Protein AF-A0A379B848-F1 (afdb_monomer_lite)

Radius of gyration: 15.5 Å; chains: 1; bounding box: 37×30×38 Å

Sequence (93 aa):
MVGKSTYMQQTALITLMAYIDSFVPTESTIINPIDPIFTRTGASDDLVSGRSTFMVEMTGMATILHQATEHSLVLIDEIGRGTSTYDGLALAY

Secondary structure (DSSP, 8-state):
--SHHHHHHHHHHHHHHHHTTPPPSSSS--------EEEEE-----TTSSS-HHHHHHHHHHHHHHH--TT-EEEEE-TTTTS-HHHHHHHH-

Foldseek 3Di:
DPCLLVVLVLVVVQVVCVVVVHDRPDPDDDDDQADEEADDDDDPDPVPPPDQPLVVLVVSVVVCVVPDDPRHHYYYDQAPPRHDPVVRVVVVD

Structure (mmCIF, N/CA/C/O backbone):
data_AF-A0A379B848-F1
#
_entry.id   AF-A0A379B848-F1
#
loop_
_atom_site.group_PDB
_atom_site.id
_atom_site.type_symbol
_atom_site.label_atom_id
_atom_site.label_alt_id
_atom_site.label_comp_id
_atom_site.label_asym_id
_atom_site.label_entity_id
_atom_site.label_seq_id
_atom_site.pdbx_PDB_ins_code
_atom_site.Cartn_x
_atom_site.Cartn_y
_atom_site.Cartn_z
_atom_site.occupancy
_atom_site.B_iso_or_equiv
_atom_site.auth_seq_id
_atom_site.auth_comp_id
_atom_site.auth_asym_id
_atom_site.auth_atom_id
_atom_site.pdbx_PDB_model_num
ATOM 1 N N . MET A 1 1 ? -11.525 1.351 -16.408 1.00 55.22 1 MET A N 1
ATOM 2 C CA . MET A 1 1 ? -12.002 2.018 -15.177 1.00 55.22 1 MET A CA 1
ATOM 3 C C . MET A 1 1 ? -12.942 1.054 -14.452 1.00 55.22 1 MET A C 1
ATOM 5 O O . MET A 1 1 ? -14.137 1.083 -14.685 1.00 55.22 1 MET A O 1
ATOM 9 N N . VAL A 1 2 ? -12.378 0.109 -13.687 1.00 70.06 2 VAL A N 1
ATOM 10 C CA . VAL A 1 2 ? -13.095 -1.032 -13.055 1.00 70.06 2 VAL A CA 1
ATOM 11 C C . VAL A 1 2 ? -13.041 -0.938 -11.513 1.00 70.06 2 VAL A C 1
ATOM 13 O O . VAL A 1 2 ? -13.227 -1.909 -10.802 1.00 70.06 2 VAL A O 1
ATOM 16 N N . GLY A 1 3 ? -12.766 0.243 -10.949 1.00 86.62 3 GLY A N 1
ATOM 17 C CA . GLY A 1 3 ? -12.817 0.464 -9.494 1.00 86.62 3 GLY A CA 1
ATOM 18 C C . GLY A 1 3 ? -11.708 -0.201 -8.663 1.00 86.62 3 GLY A C 1
ATOM 19 O O . GLY A 1 3 ? -11.668 0.020 -7.460 1.00 86.62 3 GLY A O 1
ATOM 20 N N . LYS A 1 4 ? -10.775 -0.952 -9.268 1.00 89.31 4 LYS A N 1
ATOM 21 C CA . LYS A 1 4 ? -9.648 -1.608 -8.574 1.00 89.31 4 LYS A CA 1
ATOM 22 C C . LYS A 1 4 ? -8.872 -0.647 -7.664 1.00 89.31 4 LYS A C 1
ATOM 24 O O . LYS A 1 4 ? -8.768 -0.890 -6.466 1.00 89.31 4 LYS A O 1
ATOM 29 N N . SER A 1 5 ? -8.378 0.462 -8.213 1.00 87.00 5 SER A N 1
ATOM 30 C CA . SER A 1 5 ? -7.595 1.435 -7.443 1.00 87.00 5 SER A CA 1
ATOM 31 C C . SER A 1 5 ? -8.445 2.120 -6.366 1.00 87.00 5 SER A C 1
ATOM 33 O O . SER A 1 5 ? -7.961 2.355 -5.264 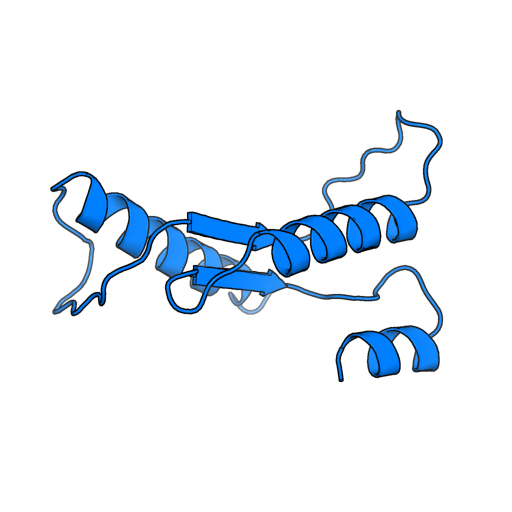1.00 87.00 5 SER A O 1
ATOM 35 N N . THR A 1 6 ? -9.733 2.363 -6.640 1.00 91.44 6 THR A N 1
ATOM 36 C CA . THR A 1 6 ? -10.693 2.876 -5.648 1.00 91.44 6 THR A CA 1
ATOM 37 C C . THR A 1 6 ? -10.859 1.908 -4.482 1.00 91.44 6 THR A C 1
ATOM 39 O O . THR A 1 6 ? -10.830 2.332 -3.333 1.00 91.44 6 THR A O 1
ATOM 42 N N . TYR A 1 7 ? -10.974 0.610 -4.759 1.00 92.38 7 TYR A N 1
ATOM 43 C CA . TYR A 1 7 ? -11.099 -0.418 -3.731 1.00 92.38 7 TYR A CA 1
ATOM 44 C C . TYR A 1 7 ? -9.840 -0.500 -2.860 1.00 92.38 7 TYR A C 1
ATOM 46 O O . TYR A 1 7 ? -9.933 -0.506 -1.637 1.00 92.38 7 TYR A O 1
ATOM 54 N N . MET A 1 8 ? -8.653 -0.463 -3.474 1.00 92.81 8 MET A N 1
ATOM 55 C CA . MET A 1 8 ? -7.386 -0.432 -2.734 1.00 92.81 8 MET A CA 1
ATOM 56 C C . MET A 1 8 ? -7.277 0.804 -1.830 1.00 92.81 8 MET A C 1
ATOM 58 O O . MET A 1 8 ? -6.921 0.687 -0.659 1.00 92.81 8 MET A O 1
ATOM 62 N N . GLN A 1 9 ? -7.620 1.986 -2.351 1.00 92.19 9 GLN A N 1
ATOM 63 C CA . GLN A 1 9 ? -7.628 3.225 -1.568 1.00 92.19 9 GLN A CA 1
ATOM 64 C C . GLN A 1 9 ? -8.645 3.171 -0.426 1.00 92.19 9 GLN A C 1
ATOM 66 O O . GLN A 1 9 ? -8.338 3.603 0.682 1.00 92.19 9 GLN A O 1
ATOM 71 N N . GLN A 1 10 ? -9.827 2.603 -0.666 1.00 95.06 10 GLN A N 1
ATOM 72 C CA . GLN A 1 10 ? -10.835 2.400 0.369 1.00 95.06 10 GLN A CA 1
ATOM 73 C C . GLN A 1 10 ? -10.295 1.519 1.503 1.00 95.06 10 GLN A C 1
ATOM 75 O O . GLN A 1 10 ? -10.451 1.887 2.665 1.00 95.06 10 GLN A O 1
ATOM 80 N N . THR A 1 11 ? -9.623 0.403 1.195 1.00 95.38 11 THR A N 1
ATOM 81 C CA . THR A 1 11 ? -8.989 -0.448 2.217 1.00 95.38 11 THR A CA 1
ATOM 82 C C . THR A 1 11 ? -7.959 0.332 3.036 1.00 95.38 11 THR A C 1
ATOM 84 O O . THR A 1 11 ? -8.030 0.312 4.261 1.00 95.38 11 THR A O 1
ATOM 87 N N . ALA A 1 12 ? -7.059 1.078 2.381 1.00 95.31 12 ALA A N 1
ATOM 88 C CA . ALA A 1 12 ? -6.050 1.887 3.071 1.00 95.31 12 ALA A CA 1
ATOM 89 C C . ALA A 1 12 ? -6.674 2.932 4.010 1.00 95.31 12 ALA A C 1
ATOM 91 O O . ALA A 1 12 ? -6.230 3.096 5.146 1.00 95.31 12 ALA A O 1
ATOM 92 N N . LEU A 1 13 ? -7.709 3.633 3.536 1.00 95.94 13 LEU A N 1
ATOM 93 C CA . LEU A 1 13 ? -8.388 4.678 4.298 1.00 95.94 13 LEU A CA 1
ATOM 94 C C . LEU A 1 13 ? -9.154 4.109 5.491 1.00 95.94 13 LEU A C 1
ATOM 96 O O . LEU A 1 13 ? -9.062 4.676 6.573 1.00 95.94 13 LEU A O 1
ATOM 100 N N . ILE A 1 14 ? -9.857 2.983 5.328 1.00 97.06 14 ILE A N 1
ATOM 101 C CA . ILE A 1 14 ? -10.547 2.310 6.440 1.00 97.06 14 ILE A CA 1
ATOM 102 C C . ILE A 1 14 ? -9.541 1.907 7.523 1.00 97.06 14 ILE A C 1
ATOM 104 O O . ILE A 1 14 ? -9.781 2.175 8.699 1.00 97.06 14 ILE A O 1
ATOM 108 N N . THR A 1 15 ? -8.401 1.323 7.136 1.00 96.69 15 THR A N 1
ATOM 109 C CA . THR A 1 15 ? -7.334 0.982 8.084 1.00 96.69 15 THR A CA 1
ATOM 110 C C . THR A 1 15 ? -6.814 2.224 8.800 1.00 96.69 15 THR A C 1
ATOM 112 O O . THR A 1 15 ? -6.789 2.244 10.025 1.00 96.69 15 THR A O 1
ATOM 115 N N . LEU A 1 16 ? -6.466 3.286 8.070 1.00 95.94 16 LEU A N 1
ATOM 116 C CA . LEU A 1 16 ? -5.966 4.519 8.678 1.00 95.94 16 LEU A CA 1
ATOM 117 C C . LEU A 1 16 ? -6.982 5.139 9.649 1.00 95.94 16 LEU A C 1
ATOM 119 O O . LEU A 1 16 ? -6.610 5.521 10.752 1.00 95.94 16 LEU A O 1
ATOM 123 N N . MET A 1 17 ? -8.256 5.214 9.253 1.00 97.12 17 MET A N 1
ATOM 124 C CA . MET A 1 17 ? -9.341 5.760 10.073 1.00 97.12 17 MET A CA 1
ATOM 125 C C . MET A 1 17 ? -9.516 4.993 11.387 1.00 97.12 17 MET A C 1
ATOM 127 O O . MET A 1 17 ? -9.676 5.617 12.433 1.00 97.12 17 MET A O 1
ATOM 131 N N . ALA A 1 18 ? -9.438 3.661 11.350 1.00 95.62 18 ALA A N 1
ATOM 132 C CA . ALA A 1 18 ? -9.516 2.843 12.557 1.00 95.62 18 ALA A CA 1
ATOM 133 C C . ALA A 1 18 ? -8.350 3.114 13.522 1.00 95.62 18 ALA A C 1
ATOM 135 O O . ALA A 1 18 ? -8.556 3.163 14.729 1.00 95.62 18 ALA A O 1
ATOM 136 N N . TYR A 1 19 ? -7.142 3.336 12.996 1.00 95.06 19 TYR A N 1
ATOM 137 C CA . TYR A 1 19 ? -5.936 3.589 13.795 1.00 95.06 19 TYR A CA 1
ATOM 138 C C . TYR A 1 19 ? -5.849 4.997 14.394 1.00 95.06 19 TYR A C 1
ATOM 140 O O . TYR A 1 19 ? -5.046 5.229 15.294 1.00 95.06 19 TYR A O 1
ATOM 148 N N . ILE A 1 20 ? -6.665 5.935 13.910 1.00 95.88 20 ILE A N 1
ATOM 149 C CA . ILE A 1 20 ? -6.811 7.279 14.491 1.00 95.88 20 ILE A CA 1
ATOM 150 C C . ILE A 1 20 ? -8.061 7.392 15.380 1.00 95.88 20 ILE A C 1
ATOM 152 O O . ILE A 1 20 ? -8.529 8.503 15.630 1.00 95.88 20 ILE A O 1
ATOM 156 N N . ASP A 1 21 ? -8.631 6.256 15.800 1.00 95.38 21 ASP A N 1
ATOM 157 C CA . ASP A 1 21 ? -9.850 6.158 16.614 1.00 95.38 21 ASP A CA 1
ATOM 158 C C . ASP A 1 21 ? -11.081 6.849 15.989 1.00 95.38 21 ASP A C 1
ATOM 160 O O . ASP A 1 21 ? -11.954 7.382 16.679 1.00 95.38 21 ASP A O 1
ATOM 164 N N . SER A 1 22 ? -11.174 6.847 14.654 1.00 96.88 22 SER A N 1
ATOM 165 C CA . SER A 1 22 ? -12.323 7.380 13.918 1.00 96.88 22 SER A CA 1
ATOM 166 C C . SER A 1 22 ? -13.341 6.289 13.575 1.00 96.88 22 SER A C 1
ATOM 168 O O . SER A 1 22 ? -12.995 5.126 13.364 1.00 96.88 22 SER A O 1
ATOM 170 N N . PHE A 1 23 ? -14.617 6.668 13.448 1.00 95.81 23 PHE A N 1
ATOM 171 C CA . PHE A 1 23 ? -15.635 5.781 12.884 1.00 95.81 23 PHE A CA 1
ATOM 172 C C . PHE A 1 23 ? -15.312 5.457 11.424 1.00 95.81 23 PHE A C 1
ATOM 174 O O . PHE A 1 23 ? -15.103 6.359 10.616 1.00 95.81 23 PHE A O 1
ATOM 181 N N . VAL A 1 24 ? -15.340 4.175 11.067 1.00 97.44 24 VAL A N 1
ATOM 182 C CA . VAL A 1 24 ? -15.086 3.711 9.697 1.00 97.44 24 VAL A CA 1
ATOM 183 C C . VAL A 1 24 ? -16.390 3.518 8.907 1.00 97.44 24 VAL A C 1
ATOM 185 O O . VAL A 1 24 ? -17.397 3.092 9.477 1.00 97.44 24 VAL A O 1
ATOM 188 N N . PRO A 1 25 ? -16.409 3.794 7.589 1.00 96.75 25 PRO A N 1
ATOM 189 C CA . PRO A 1 25 ? -17.606 3.685 6.750 1.00 96.75 25 PRO A CA 1
ATOM 190 C C . PRO A 1 25 ? -17.885 2.231 6.327 1.00 96.75 25 PRO A C 1
ATOM 192 O O . PRO A 1 25 ? -17.793 1.877 5.152 1.00 96.75 25 PRO A O 1
ATOM 195 N N . THR A 1 26 ? -18.210 1.370 7.290 1.00 96.06 26 THR A N 1
ATOM 196 C CA . THR A 1 26 ? -18.484 -0.060 7.068 1.00 96.06 26 THR A CA 1
ATOM 197 C C . THR A 1 26 ? -19.622 -0.541 7.956 1.00 96.06 26 THR A C 1
ATOM 199 O O . THR A 1 26 ? -19.747 -0.065 9.080 1.00 96.06 26 THR A O 1
ATOM 202 N N . GLU A 1 27 ? -20.383 -1.540 7.511 1.00 97.12 27 GLU A N 1
ATOM 203 C CA . GLU A 1 27 ? -21.380 -2.212 8.361 1.00 97.12 27 GLU A CA 1
ATOM 204 C C . GLU A 1 27 ? -20.726 -2.944 9.548 1.00 97.12 27 GLU A C 1
ATOM 206 O O . GLU A 1 27 ? -21.212 -2.880 10.674 1.00 97.12 27 GLU A O 1
ATOM 211 N N . SER A 1 28 ? -19.580 -3.586 9.311 1.00 95.00 28 SER A N 1
ATOM 212 C CA . SER A 1 28 ? -18.744 -4.216 10.336 1.00 95.00 28 SER A CA 1
ATOM 213 C C . SER A 1 28 ? -17.290 -4.248 9.872 1.00 95.00 28 SER A C 1
ATOM 215 O O . SER A 1 28 ? -17.048 -4.476 8.686 1.00 95.00 28 SER A O 1
ATOM 217 N N . THR A 1 29 ? -16.335 -4.078 10.788 1.00 93.88 29 THR A N 1
ATOM 218 C CA . THR A 1 29 ? -14.899 -4.103 10.475 1.00 93.88 29 THR A CA 1
ATOM 219 C C . THR A 1 29 ? -14.115 -4.823 11.567 1.00 93.88 29 THR A C 1
ATOM 221 O O . THR A 1 29 ? -14.320 -4.575 12.752 1.00 93.88 29 THR A O 1
ATOM 224 N N . ILE A 1 30 ? -13.196 -5.699 11.156 1.00 94.12 30 ILE A N 1
ATOM 225 C CA . ILE A 1 30 ? -12.189 -6.332 12.014 1.00 94.12 30 ILE A CA 1
ATOM 226 C C . ILE A 1 30 ? -10.833 -6.045 11.370 1.00 94.12 30 ILE A C 1
ATOM 228 O O . ILE A 1 30 ? -10.626 -6.394 10.209 1.00 94.12 30 ILE A O 1
ATOM 232 N N . ILE A 1 31 ? -9.926 -5.402 12.105 1.00 93.31 31 ILE A N 1
ATOM 233 C CA . ILE A 1 31 ? -8.580 -5.064 11.628 1.00 93.31 31 ILE A CA 1
ATOM 234 C C . ILE A 1 31 ? -7.570 -5.674 12.593 1.00 93.31 31 ILE A C 1
ATOM 236 O O . ILE A 1 31 ? -7.648 -5.456 13.800 1.00 93.31 31 ILE A O 1
ATOM 240 N N . ASN A 1 32 ? -6.648 -6.468 12.055 1.00 91.94 32 ASN A N 1
ATOM 241 C CA . ASN A 1 32 ? -5.515 -6.992 12.814 1.00 91.94 32 ASN A CA 1
ATOM 242 C C . ASN A 1 32 ? -4.460 -5.897 13.032 1.00 91.94 32 ASN A C 1
ATOM 244 O O . ASN A 1 32 ? -4.483 -4.896 12.318 1.00 91.94 32 ASN A O 1
ATOM 248 N N . PRO A 1 33 ? -3.503 -6.093 13.955 1.00 93.19 33 PRO A N 1
ATOM 249 C CA . PRO A 1 33 ? -2.363 -5.200 14.093 1.00 93.19 33 PRO A CA 1
ATOM 250 C C . PRO A 1 33 ? -1.646 -4.975 12.753 1.00 93.19 33 PRO A C 1
ATOM 252 O O . PRO A 1 33 ? -1.158 -5.923 12.135 1.00 93.19 33 PRO A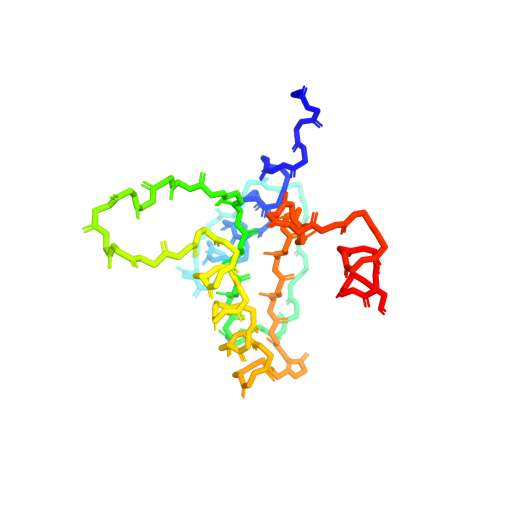 O 1
ATOM 255 N N . ILE A 1 34 ? -1.631 -3.722 12.309 1.00 96.00 34 ILE A N 1
ATOM 256 C CA . ILE A 1 34 ? -0.928 -3.197 11.148 1.00 96.00 34 ILE A CA 1
ATOM 257 C C . ILE A 1 34 ? -0.008 -2.071 11.624 1.00 96.00 34 ILE A C 1
ATOM 259 O O . ILE A 1 34 ? -0.460 -1.174 12.336 1.00 96.00 34 ILE A O 1
ATO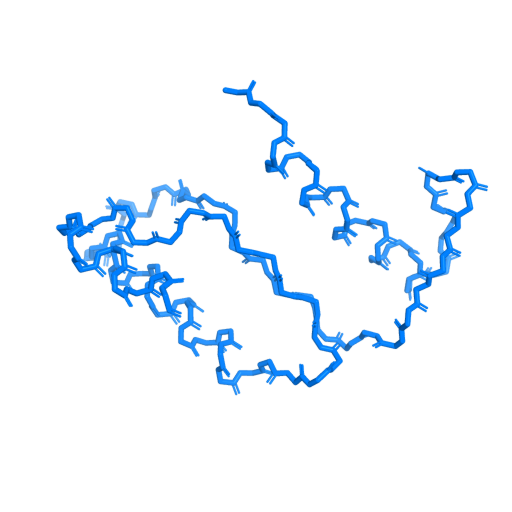M 263 N N . ASP A 1 35 ? 1.254 -2.108 11.196 1.00 89.56 35 ASP A N 1
ATOM 264 C CA . ASP A 1 35 ? 2.269 -1.114 11.558 1.00 89.56 35 ASP A CA 1
ATOM 265 C C . ASP A 1 35 ? 2.429 -0.069 10.428 1.00 89.56 35 ASP A C 1
ATOM 267 O O . ASP A 1 35 ? 1.922 1.047 10.568 1.00 89.56 35 ASP A O 1
ATOM 271 N N . PRO A 1 36 ? 3.057 -0.377 9.271 1.00 95.25 36 PRO A N 1
ATOM 272 C CA . PRO A 1 36 ? 3.041 0.525 8.126 1.00 95.25 36 PRO A CA 1
ATOM 273 C C . PRO A 1 36 ? 1.988 0.136 7.076 1.00 95.25 36 PRO A C 1
ATOM 275 O O . PRO A 1 36 ? 1.748 -1.040 6.778 1.00 95.25 36 PRO A O 1
ATOM 278 N N . ILE A 1 37 ? 1.421 1.162 6.436 1.00 95.75 37 ILE A N 1
ATOM 279 C CA . ILE A 1 37 ? 0.644 1.029 5.200 1.00 95.75 37 ILE A CA 1
ATOM 280 C C . ILE A 1 37 ? 1.527 1.488 4.037 1.00 95.75 37 ILE A C 1
ATOM 282 O O . ILE A 1 37 ? 1.879 2.665 3.939 1.00 95.75 37 ILE A O 1
ATOM 286 N N . PHE A 1 38 ? 1.852 0.571 3.130 1.00 94.75 38 PHE A N 1
ATOM 287 C CA . PHE A 1 38 ? 2.564 0.865 1.893 1.00 94.75 38 PHE A CA 1
ATOM 288 C C . PHE A 1 38 ? 1.596 0.874 0.721 1.00 94.75 38 PHE A C 1
ATOM 290 O O . PHE A 1 38 ? 0.803 -0.051 0.539 1.00 94.75 38 PHE A O 1
ATOM 297 N N . THR A 1 39 ? 1.692 1.901 -0.118 1.00 90.69 39 THR A N 1
ATOM 298 C CA . THR A 1 39 ? 0.882 1.989 -1.330 1.00 90.69 39 THR A CA 1
ATOM 299 C C . THR A 1 39 ? 1.748 2.248 -2.548 1.00 90.69 39 THR A C 1
ATOM 301 O O . THR A 1 39 ? 2.677 3.055 -2.537 1.00 90.69 39 THR A O 1
ATOM 304 N N . ARG A 1 40 ? 1.397 1.569 -3.634 1.00 85.56 40 ARG A N 1
ATOM 305 C CA . ARG A 1 40 ? 1.825 1.895 -4.983 1.00 85.56 40 ARG A CA 1
ATOM 306 C C . ARG A 1 40 ? 0.601 1.857 -5.876 1.00 85.56 40 ARG A C 1
ATOM 308 O O . ARG A 1 40 ? 0.247 0.814 -6.407 1.00 85.56 40 ARG A O 1
ATOM 315 N N . THR A 1 41 ? -0.042 3.002 -6.041 1.00 73.00 41 THR A N 1
ATOM 316 C CA . THR A 1 41 ? -1.196 3.151 -6.929 1.00 73.00 41 THR A CA 1
ATOM 317 C C . THR A 1 41 ? -0.810 4.016 -8.119 1.00 73.00 41 THR A C 1
ATOM 319 O O . THR A 1 41 ? -0.786 5.234 -7.983 1.00 73.00 41 THR A O 1
ATOM 322 N N . GLY A 1 42 ? -0.504 3.398 -9.263 1.00 65.00 42 GLY A N 1
ATOM 323 C CA . GLY A 1 42 ? -0.303 4.087 -10.544 1.00 65.00 42 GLY A CA 1
ATO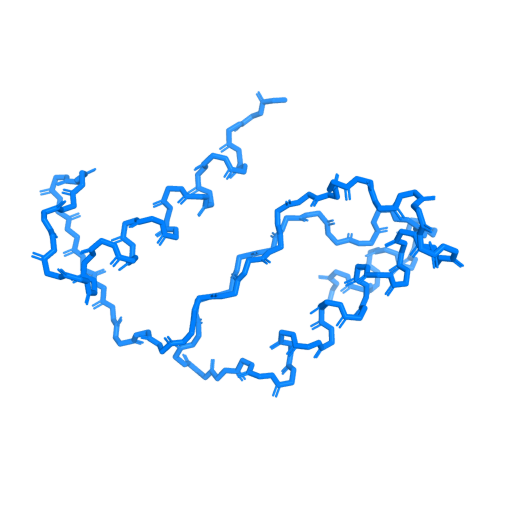M 324 C C . GLY A 1 42 ? 0.867 5.083 -10.596 1.00 65.00 42 GLY A C 1
ATOM 325 O O . GLY A 1 42 ? 1.351 5.613 -9.598 1.00 65.00 42 GLY A O 1
ATOM 326 N N . ALA A 1 43 ? 1.395 5.334 -11.788 1.00 53.25 43 ALA A N 1
ATOM 327 C CA . ALA A 1 43 ? 2.395 6.375 -11.996 1.00 53.25 43 ALA A CA 1
ATOM 328 C C . ALA A 1 43 ? 1.691 7.730 -12.160 1.00 53.25 43 ALA A C 1
ATOM 330 O O . ALA A 1 43 ? 0.957 7.930 -13.122 1.00 53.25 43 ALA A O 1
ATOM 331 N N . SER A 1 44 ? 1.912 8.667 -11.240 1.00 51.78 44 SER A N 1
ATOM 332 C CA . SER A 1 44 ? 1.933 10.076 -11.627 1.00 51.78 44 SER A CA 1
ATOM 333 C C . SER A 1 44 ? 3.301 10.321 -12.252 1.00 51.78 44 SER A C 1
ATOM 335 O O . SER A 1 44 ? 4.313 10.092 -11.587 1.00 51.78 44 SER A O 1
ATOM 337 N N . ASP A 1 45 ? 3.329 10.694 -13.529 1.00 50.78 45 ASP A N 1
ATOM 338 C CA . ASP A 1 45 ? 4.564 10.958 -14.261 1.00 50.78 45 ASP A CA 1
ATOM 339 C C . ASP A 1 45 ? 5.440 11.955 -13.499 1.00 50.78 45 ASP A C 1
ATOM 341 O O . ASP A 1 45 ? 5.061 13.109 -13.308 1.00 50.78 45 ASP A O 1
ATOM 345 N N . ASP A 1 46 ? 6.636 11.524 -13.107 1.00 51.72 46 ASP A N 1
ATOM 346 C CA . ASP A 1 46 ? 7.692 12.436 -12.681 1.00 51.72 46 ASP A CA 1
ATOM 347 C C . ASP A 1 46 ? 8.664 12.638 -13.849 1.00 51.72 46 ASP A C 1
ATOM 349 O O . ASP A 1 46 ? 9.816 12.198 -13.844 1.00 51.72 46 ASP A O 1
ATOM 353 N N . LEU A 1 47 ? 8.149 13.285 -14.901 1.00 50.56 47 LEU A N 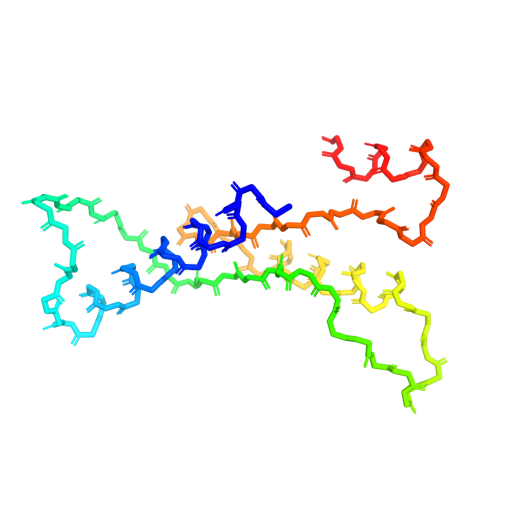1
ATOM 354 C CA . LEU A 1 47 ? 8.876 13.658 -16.124 1.00 50.56 47 LEU A CA 1
ATOM 355 C C . LEU A 1 47 ? 10.055 14.621 -15.862 1.00 50.56 47 LEU A C 1
ATOM 357 O O . LEU A 1 47 ? 10.804 14.936 -16.785 1.00 50.56 47 LEU A O 1
ATOM 361 N N . VAL A 1 48 ? 10.235 15.096 -14.624 1.00 55.16 48 VAL A N 1
ATOM 362 C CA . VAL A 1 48 ? 11.148 16.194 -14.274 1.00 55.16 48 VAL A CA 1
ATOM 363 C C . VAL A 1 48 ? 12.515 15.694 -13.775 1.00 55.16 48 VAL A C 1
ATOM 365 O O . VAL A 1 48 ? 13.489 16.444 -13.790 1.00 55.16 48 VAL A O 1
ATOM 368 N N . SER A 1 49 ? 12.646 14.420 -13.384 1.00 62.50 49 SER A N 1
ATOM 369 C CA . SER A 1 49 ? 13.803 13.931 -12.607 1.00 62.50 49 SER A CA 1
ATOM 370 C C . SER A 1 49 ? 14.944 13.268 -13.404 1.00 62.50 49 SER A C 1
ATOM 372 O O . SER A 1 49 ? 15.950 12.869 -12.814 1.00 62.50 49 SER A O 1
ATOM 374 N N . GLY A 1 50 ? 14.831 13.127 -14.731 1.00 71.81 50 GLY A N 1
ATOM 375 C CA . GLY A 1 50 ? 15.856 12.470 -15.567 1.00 71.81 50 GLY A CA 1
ATOM 376 C C . GLY A 1 50 ? 16.008 10.958 -15.324 1.00 71.81 50 GLY A C 1
ATOM 377 O O . GLY A 1 50 ? 17.004 10.358 -15.727 1.00 71.81 50 GLY A O 1
ATOM 378 N N . ARG A 1 51 ? 15.034 10.335 -14.650 1.00 74.94 51 ARG A N 1
ATOM 379 C CA . ARG A 1 51 ? 14.983 8.903 -14.324 1.00 74.94 51 ARG A CA 1
ATOM 380 C C . ARG A 1 51 ? 13.870 8.227 -15.127 1.00 74.94 51 ARG A C 1
ATOM 382 O O . ARG A 1 51 ? 12.840 8.842 -15.376 1.00 74.94 51 ARG A O 1
ATOM 389 N N . SER A 1 52 ? 14.051 6.966 -15.533 1.00 80.12 52 SER A N 1
ATOM 390 C CA . SER A 1 52 ? 12.979 6.235 -16.224 1.00 80.12 52 SER A CA 1
ATOM 391 C C . SER A 1 52 ? 11.835 5.913 -15.258 1.00 80.12 52 SER A C 1
ATOM 393 O O . SER A 1 52 ? 12.078 5.562 -14.100 1.00 80.12 52 SER A O 1
ATOM 395 N N . THR A 1 53 ? 10.590 5.974 -15.740 1.00 79.12 53 THR A N 1
ATOM 396 C CA . THR A 1 53 ? 9.392 5.620 -14.956 1.00 79.12 53 THR A CA 1
ATOM 397 C C . THR A 1 53 ? 9.523 4.230 -14.336 1.00 79.12 53 THR A C 1
ATOM 399 O O . THR A 1 53 ? 9.206 4.038 -13.166 1.00 79.12 53 THR A O 1
ATOM 402 N N . PHE A 1 54 ? 10.091 3.284 -15.091 1.00 83.06 54 PHE A N 1
ATOM 403 C CA . PHE A 1 54 ? 10.371 1.934 -14.614 1.00 83.06 54 PHE A CA 1
ATOM 404 C C . PHE A 1 54 ? 11.374 1.910 -13.449 1.00 83.06 54 PHE A C 1
ATOM 406 O O . PHE A 1 54 ? 11.135 1.244 -12.448 1.00 83.06 54 PHE A O 1
ATOM 413 N N . MET A 1 55 ? 12.475 2.667 -13.521 1.00 84.12 55 MET A N 1
ATOM 414 C CA . ME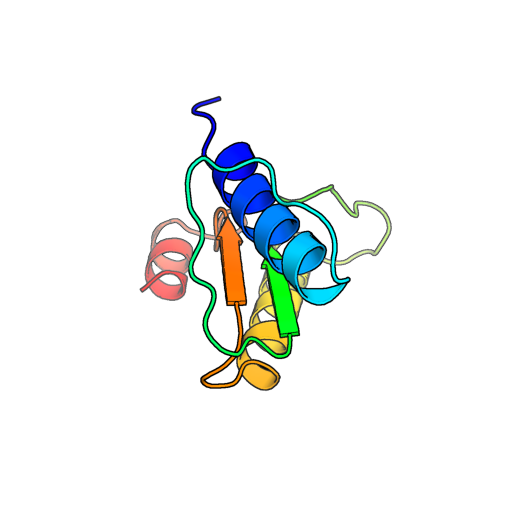T A 1 55 ? 13.460 2.712 -12.433 1.00 84.12 55 MET A CA 1
ATOM 415 C C . MET A 1 55 ? 12.876 3.325 -11.153 1.00 84.12 55 MET A C 1
ATOM 417 O O . MET A 1 55 ? 13.146 2.827 -10.058 1.00 84.12 55 MET A O 1
ATOM 421 N N . VAL A 1 56 ? 12.074 4.388 -11.275 1.00 83.56 56 VAL A N 1
ATOM 422 C CA . VAL A 1 56 ? 11.376 4.997 -10.129 1.00 83.56 56 VAL A CA 1
ATOM 423 C C . VAL A 1 56 ? 10.420 3.986 -9.493 1.00 83.56 56 VAL A C 1
ATOM 425 O O . VAL A 1 56 ? 10.420 3.819 -8.274 1.00 83.56 56 VAL A O 1
ATOM 428 N N . GLU A 1 57 ? 9.668 3.256 -10.316 1.00 84.69 57 GLU A N 1
ATOM 429 C CA . GLU A 1 57 ? 8.752 2.212 -9.862 1.00 84.69 57 GLU A CA 1
ATOM 430 C C . GLU A 1 57 ? 9.481 1.087 -9.114 1.00 84.69 57 GLU A C 1
ATOM 432 O O . GLU A 1 57 ? 9.106 0.762 -7.987 1.00 84.69 57 GLU A O 1
ATOM 437 N N . MET A 1 58 ? 10.558 0.547 -9.690 1.00 88.25 58 MET A N 1
ATOM 438 C CA . MET A 1 58 ? 11.333 -0.539 -9.080 1.00 88.25 58 MET A CA 1
ATOM 439 C C . MET A 1 58 ? 12.035 -0.106 -7.790 1.00 88.25 58 MET A C 1
ATOM 441 O O . MET A 1 58 ? 12.105 -0.881 -6.840 1.00 88.25 58 MET A O 1
ATOM 445 N N . THR A 1 59 ? 12.502 1.143 -7.707 1.00 88.38 59 THR A N 1
ATOM 446 C CA . THR A 1 59 ? 13.105 1.676 -6.471 1.00 88.38 59 THR A CA 1
ATOM 447 C C . THR A 1 59 ? 12.066 1.791 -5.349 1.00 88.38 59 THR A C 1
ATOM 449 O O . THR A 1 59 ? 12.357 1.472 -4.193 1.00 88.38 59 THR A O 1
ATOM 452 N N . GLY A 1 60 ? 10.835 2.195 -5.687 1.00 88.69 60 GLY A N 1
ATOM 453 C CA . GLY A 1 60 ? 9.715 2.198 -4.746 1.00 88.69 60 GLY A CA 1
ATOM 454 C C . GLY A 1 60 ? 9.371 0.788 -4.263 1.00 88.69 60 GLY A C 1
ATOM 455 O O . GLY A 1 60 ? 9.252 0.572 -3.060 1.00 88.69 60 GLY A O 1
ATOM 456 N N . MET A 1 61 ? 9.298 -0.186 -5.178 1.00 91.31 61 MET A N 1
ATOM 457 C CA . MET A 1 61 ? 9.074 -1.597 -4.828 1.00 91.31 61 MET A CA 1
ATOM 458 C C . MET A 1 61 ? 10.166 -2.146 -3.911 1.00 91.31 61 MET A C 1
ATOM 460 O O . MET A 1 61 ? 9.853 -2.740 -2.884 1.00 91.31 61 MET A O 1
ATOM 464 N N . ALA A 1 62 ? 11.439 -1.896 -4.230 1.00 92.94 62 ALA A N 1
ATOM 465 C CA . ALA A 1 62 ? 12.560 -2.317 -3.394 1.00 92.94 62 ALA A CA 1
ATOM 466 C C . ALA A 1 62 ? 12.466 -1.726 -1.979 1.00 92.94 62 ALA A C 1
ATOM 468 O O . ALA A 1 62 ? 12.698 -2.427 -1.000 1.00 92.94 62 ALA A O 1
ATOM 469 N N . THR A 1 63 ? 12.069 -0.455 -1.862 1.00 93.31 63 THR A N 1
ATOM 470 C CA . THR A 1 63 ? 11.864 0.193 -0.556 1.00 93.31 63 THR A CA 1
ATOM 471 C C . THR A 1 63 ? 10.767 -0.502 0.248 1.00 93.31 63 THR A C 1
ATOM 473 O O . THR A 1 63 ? 10.989 -0.828 1.411 1.00 93.31 63 THR A O 1
ATOM 476 N N . ILE A 1 64 ? 9.614 -0.773 -0.377 1.00 94.38 64 ILE A N 1
ATOM 477 C CA . ILE A 1 64 ? 8.504 -1.488 0.269 1.00 94.38 64 ILE A CA 1
ATOM 478 C C . ILE A 1 64 ? 8.968 -2.871 0.730 1.00 94.38 64 ILE A C 1
ATOM 480 O O . ILE A 1 64 ? 8.768 -3.216 1.887 1.00 94.38 64 ILE A O 1
ATOM 484 N N . LEU A 1 65 ? 9.639 -3.639 -0.131 1.00 94.38 65 LEU A N 1
ATOM 485 C CA . LEU A 1 65 ? 10.124 -4.981 0.207 1.00 94.38 65 LEU A CA 1
ATOM 486 C C . LEU A 1 65 ? 11.144 -4.976 1.354 1.00 94.38 65 LEU A C 1
ATOM 488 O O . LEU A 1 65 ? 11.127 -5.876 2.185 1.00 94.38 65 LEU A O 1
ATOM 492 N N . HIS A 1 66 ? 12.018 -3.971 1.420 1.00 96.75 66 HIS A N 1
ATOM 493 C CA . HIS A 1 66 ? 13.006 -3.856 2.493 1.00 96.75 66 HIS A CA 1
ATOM 494 C C . HIS A 1 66 ? 12.415 -3.425 3.840 1.00 96.75 66 HIS A C 1
ATOM 496 O O . HIS A 1 66 ? 13.020 -3.705 4.873 1.00 96.75 66 HIS A O 1
ATOM 502 N N . GLN A 1 67 ? 11.287 -2.712 3.836 1.00 96.44 67 GLN A N 1
ATOM 503 C CA . GLN A 1 67 ? 10.670 -2.165 5.049 1.00 96.44 67 GLN A CA 1
ATOM 504 C C . GLN A 1 67 ? 9.447 -2.957 5.519 1.00 96.44 67 GLN A C 1
ATOM 506 O O . GLN A 1 67 ? 9.062 -2.835 6.681 1.00 96.44 67 GLN A O 1
ATOM 511 N N . ALA A 1 68 ? 8.826 -3.739 4.637 1.00 97.06 68 ALA A N 1
ATOM 512 C CA . ALA A 1 68 ? 7.652 -4.525 4.968 1.00 97.06 68 ALA A CA 1
ATOM 513 C C . ALA A 1 68 ? 7.974 -5.621 5.991 1.00 97.06 68 ALA A C 1
ATOM 515 O O . ALA A 1 68 ? 8.991 -6.311 5.929 1.00 97.06 68 ALA A O 1
ATOM 516 N N . THR A 1 69 ? 7.048 -5.782 6.923 1.00 96.62 69 THR A N 1
ATOM 517 C CA . THR A 1 69 ? 7.021 -6.783 7.987 1.00 96.62 69 THR A CA 1
ATOM 518 C C . THR A 1 69 ? 5.780 -7.663 7.838 1.00 96.62 69 THR A C 1
ATOM 520 O O . THR A 1 69 ? 4.905 -7.398 7.011 1.00 96.62 69 THR A O 1
ATOM 523 N N . GLU A 1 70 ? 5.652 -8.683 8.686 1.00 95.69 70 GLU A N 1
ATOM 524 C CA . GLU A 1 70 ? 4.448 -9.525 8.760 1.00 95.69 70 GLU A CA 1
ATOM 525 C C . GLU A 1 70 ? 3.168 -8.755 9.141 1.00 95.69 70 GLU A C 1
ATOM 527 O O . GLU A 1 70 ? 2.063 -9.216 8.863 1.00 95.69 70 GLU A O 1
ATOM 532 N N . HIS A 1 71 ? 3.313 -7.558 9.719 1.00 96.56 71 HIS A N 1
ATOM 533 C CA . HIS A 1 71 ? 2.222 -6.658 10.100 1.00 96.56 71 HIS A CA 1
ATOM 534 C C . HIS A 1 71 ? 2.062 -5.476 9.131 1.00 96.56 71 HIS A C 1
ATOM 536 O O . HIS A 1 71 ? 1.483 -4.452 9.474 1.00 96.56 71 HIS A O 1
ATOM 542 N N . SER A 1 72 ? 2.598 -5.560 7.914 1.00 96.69 72 SER A N 1
ATOM 543 C CA . SER A 1 72 ? 2.463 -4.482 6.928 1.00 96.69 72 SER A CA 1
ATOM 544 C C . SER A 1 72 ? 1.238 -4.666 6.037 1.00 96.69 72 SER A C 1
ATOM 546 O O . SER A 1 72 ? 1.006 -5.747 5.496 1.00 96.69 72 SER A O 1
ATOM 548 N N . LEU A 1 73 ? 0.494 -3.583 5.800 1.00 96.88 73 LEU A N 1
ATOM 549 C CA . LEU A 1 73 ? -0.513 -3.541 4.739 1.00 96.88 73 LEU A CA 1
ATOM 550 C C . LEU A 1 73 ? 0.142 -3.026 3.458 1.00 96.88 73 LEU A C 1
ATOM 552 O O . LEU A 1 73 ? 0.443 -1.840 3.347 1.00 96.88 73 LEU A O 1
ATOM 556 N N . VAL A 1 74 ? 0.351 -3.908 2.482 1.00 95.38 74 VAL A N 1
ATOM 557 C CA . VAL A 1 74 ? 0.971 -3.564 1.195 1.00 95.38 74 VAL A CA 1
ATOM 558 C C . VAL A 1 74 ? -0.074 -3.598 0.082 1.00 95.38 74 VAL A C 1
ATOM 560 O O . VAL A 1 74 ? -0.688 -4.629 -0.181 1.00 95.38 74 VAL A O 1
ATOM 563 N N . LEU A 1 75 ? -0.265 -2.466 -0.596 1.00 93.69 75 LEU A N 1
ATOM 564 C CA . LEU A 1 75 ? -1.225 -2.304 -1.687 1.00 93.69 75 LEU A CA 1
ATOM 565 C C . LEU A 1 75 ? -0.490 -1.930 -2.976 1.00 93.69 75 LEU A C 1
ATOM 567 O O . LEU A 1 75 ? -0.026 -0.799 -3.121 1.00 93.69 75 LEU A O 1
ATOM 571 N N . ILE A 1 76 ? -0.402 -2.869 -3.920 1.00 90.50 76 ILE A N 1
ATOM 572 C CA . ILE A 1 76 ? 0.318 -2.692 -5.190 1.00 90.50 76 ILE A CA 1
ATOM 573 C C . ILE A 1 76 ? -0.659 -2.753 -6.364 1.00 90.50 76 ILE A C 1
ATOM 575 O O . ILE A 1 76 ? -1.431 -3.702 -6.507 1.00 90.50 76 ILE A O 1
ATOM 579 N N . ASP A 1 77 ? -0.618 -1.727 -7.210 1.00 86.81 77 ASP A N 1
ATOM 580 C CA . ASP A 1 77 ? -1.361 -1.647 -8.460 1.00 86.81 77 ASP A CA 1
ATOM 581 C C . ASP A 1 77 ? -0.379 -1.597 -9.633 1.00 86.81 77 ASP A C 1
ATOM 583 O O . ASP A 1 77 ? 0.469 -0.710 -9.687 1.00 86.81 77 ASP A O 1
ATOM 587 N N . GLU A 1 78 ? -0.531 -2.537 -10.569 1.00 78.50 78 GLU A N 1
ATOM 588 C CA . GLU A 1 78 ? 0.176 -2.575 -11.856 1.00 78.50 78 GLU A CA 1
ATOM 589 C C . GLU A 1 78 ? 1.712 -2.456 -11.775 1.00 78.50 78 GLU A C 1
ATOM 591 O O . GLU A 1 78 ? 2.284 -1.426 -12.128 1.00 78.50 78 GLU A O 1
ATOM 596 N N . ILE A 1 79 ? 2.391 -3.544 -11.397 1.00 82.81 79 ILE A N 1
ATOM 597 C CA . ILE A 1 79 ? 3.857 -3.629 -11.459 1.00 82.81 79 ILE A CA 1
ATOM 598 C C . ILE A 1 79 ? 4.348 -3.975 -12.877 1.00 82.81 79 ILE A C 1
ATOM 600 O O . ILE A 1 79 ? 3.706 -4.732 -13.607 1.00 82.81 79 ILE A O 1
ATOM 604 N N . GLY A 1 80 ? 5.498 -3.433 -13.277 1.00 77.88 80 GLY A N 1
ATOM 605 C CA . GLY A 1 80 ? 6.224 -3.845 -14.478 1.00 77.88 80 GLY A CA 1
ATOM 606 C C . GLY A 1 80 ? 5.715 -3.245 -15.792 1.00 77.88 80 GLY A C 1
ATOM 607 O O . GLY A 1 80 ? 6.086 -3.724 -16.862 1.00 77.88 80 GLY A O 1
ATOM 608 N N . ARG A 1 81 ? 4.897 -2.183 -15.764 1.00 78.44 81 ARG A N 1
ATOM 609 C CA . ARG A 1 81 ? 4.321 -1.586 -16.992 1.00 78.44 81 ARG A CA 1
ATOM 610 C C . ARG A 1 81 ? 5.332 -0.879 -17.900 1.00 78.44 81 ARG A C 1
ATOM 612 O O . ARG A 1 81 ? 5.033 -0.646 -19.067 1.00 78.44 81 ARG A O 1
ATOM 619 N N . GLY A 1 82 ? 6.505 -0.532 -17.378 1.00 78.50 82 GLY A N 1
ATOM 620 C CA . GLY A 1 82 ? 7.564 0.170 -18.110 1.00 78.50 82 GLY A CA 1
ATOM 621 C C . GLY A 1 82 ? 8.642 -0.725 -18.736 1.00 78.50 82 GLY A C 1
ATOM 622 O O . GLY A 1 82 ? 9.697 -0.200 -19.085 1.00 78.50 82 GLY A O 1
ATOM 623 N N . THR A 1 83 ? 8.426 -2.042 -18.835 1.00 85.00 83 THR A N 1
ATOM 624 C CA . THR A 1 83 ? 9.404 -3.011 -19.370 1.00 85.00 83 THR A CA 1
ATOM 625 C C . THR A 1 83 ? 8.760 -4.010 -20.348 1.00 85.00 83 THR A C 1
ATOM 627 O O . THR A 1 83 ? 7.584 -3.884 -20.693 1.00 85.00 83 THR A O 1
ATOM 630 N N . SER A 1 84 ? 9.532 -4.979 -20.853 1.00 89.25 84 SER A N 1
ATOM 631 C CA . SER A 1 84 ? 9.026 -6.034 -21.735 1.00 89.25 84 SER A CA 1
ATOM 632 C C . SER A 1 84 ? 7.949 -6.875 -21.039 1.00 89.25 84 SER A C 1
ATOM 634 O O . SER A 1 84 ? 7.952 -7.025 -19.820 1.00 89.25 84 SER A O 1
ATOM 636 N N . THR A 1 85 ? 7.023 -7.463 -21.801 1.00 88.00 85 THR A N 1
ATOM 637 C CA . THR A 1 85 ? 5.939 -8.282 -21.227 1.00 88.00 85 THR A CA 1
ATOM 638 C C . THR A 1 85 ? 6.466 -9.457 -20.403 1.00 88.00 85 THR A C 1
ATOM 640 O O . THR A 1 85 ? 5.901 -9.764 -19.357 1.00 88.00 85 THR A O 1
ATOM 643 N N . TYR A 1 86 ? 7.551 -10.096 -20.851 1.00 92.44 86 TYR A N 1
ATOM 644 C CA . TYR A 1 86 ? 8.166 -11.211 -20.130 1.00 92.44 86 TYR A CA 1
ATOM 645 C C . TYR A 1 86 ? 8.830 -10.747 -18.835 1.00 92.44 86 TYR A C 1
ATOM 647 O O . TYR A 1 86 ? 8.607 -11.367 -17.801 1.00 92.44 86 TYR A O 1
ATOM 655 N N . ASP A 1 87 ? 9.570 -9.635 -18.868 1.00 89.44 87 ASP A N 1
ATOM 656 C CA . ASP A 1 87 ? 10.212 -9.092 -17.666 1.00 89.44 87 ASP A CA 1
ATOM 657 C C . ASP A 1 87 ? 9.170 -8.584 -16.663 1.00 89.44 87 ASP A C 1
ATOM 659 O O . ASP A 1 87 ? 9.292 -8.820 -15.466 1.00 89.44 87 ASP A O 1
ATOM 663 N N . GLY A 1 88 ? 8.109 -7.928 -17.141 1.00 87.75 88 GLY A N 1
ATOM 664 C CA . GLY A 1 88 ? 7.015 -7.444 -16.300 1.00 87.75 88 GLY A CA 1
ATOM 665 C C . GLY A 1 88 ? 6.261 -8.586 -15.618 1.00 87.75 88 GLY A C 1
ATOM 666 O O . GLY A 1 88 ? 5.979 -8.505 -14.426 1.00 87.75 88 GLY A O 1
ATOM 667 N N . LEU A 1 89 ? 5.993 -9.677 -16.345 1.00 87.69 89 LEU A N 1
ATOM 668 C CA . LEU A 1 89 ? 5.390 -10.879 -15.765 1.00 87.69 89 LEU A CA 1
ATOM 669 C C . LEU A 1 89 ? 6.334 -11.558 -14.765 1.00 87.69 89 LEU A C 1
ATOM 671 O O . LEU A 1 89 ? 5.880 -11.978 -13.708 1.00 87.69 89 LEU A O 1
ATOM 675 N N . ALA A 1 90 ? 7.630 -11.637 -15.078 1.00 89.31 90 ALA A N 1
ATOM 676 C CA . ALA A 1 90 ? 8.632 -12.230 -14.195 1.00 89.31 90 ALA A CA 1
ATOM 677 C C . ALA A 1 90 ? 8.818 -11.439 -12.892 1.00 89.31 90 ALA A C 1
ATOM 679 O O . ALA A 1 90 ? 9.103 -12.035 -11.865 1.00 89.31 90 ALA A O 1
ATOM 680 N N . LEU A 1 91 ? 8.643 -10.115 -12.922 1.00 87.88 91 LEU A N 1
ATOM 681 C CA . LEU A 1 91 ? 8.671 -9.265 -11.726 1.00 87.88 91 LEU A CA 1
ATOM 682 C C . LEU A 1 91 ? 7.394 -9.367 -10.886 1.00 87.88 91 LEU A C 1
ATOM 684 O O . LEU A 1 91 ? 7.430 -9.094 -9.690 1.00 87.88 91 LEU A O 1
ATOM 688 N N . ALA A 1 92 ? 6.264 -9.691 -11.515 1.00 86.50 92 ALA A N 1
ATOM 689 C CA . ALA A 1 92 ? 4.982 -9.845 -10.834 1.00 86.50 92 ALA A CA 1
ATOM 690 C C . ALA A 1 92 ? 4.796 -11.229 -10.185 1.00 86.50 92 ALA A C 1
ATOM 692 O O . ALA A 1 92 ? 3.899 -11.372 -9.352 1.00 86.50 92 ALA A O 1
ATOM 693 N N . TYR A 1 93 ? 5.582 -12.226 -10.607 1.00 85.25 93 TYR A N 1
ATOM 694 C CA . TYR A 1 93 ? 5.559 -13.605 -10.111 1.00 85.25 93 TYR A CA 1
ATOM 695 C C . TYR A 1 93 ? 6.455 -13.775 -8.882 1.00 85.25 93 TYR A C 1
ATOM 697 O O . TYR A 1 93 ? 5.966 -14.358 -7.889 1.00 85.25 93 TYR A O 1
#

Organism: NCBI:txid757

pLDDT: mean 86.96, std 12.28, range [50.56, 97.44]

InterPro domains:
  IPR000432 DNA mismatch repair protein MutS, C-terminal [PF00488] (1-93)
  IPR000432 DNA mismatch repair protein MutS, C-terminal [PS00486] (72-88)
  IPR000432 DNA mismatch repair protein MutS, C-terminal [SM00534] (1-93)
  IPR027417 P-loop containing nucleoside triphosphate hydrolase [G3DSA:3.40.50.300] (1-93)
  IPR027417 P-loop containing nucleoside triphosphate hydrolase [SSF52540] (2-92)
  IPR045076 DNA mismatch repair MutS [PTHR11361] (1-93)